Protein AF-A0A2U8W5A8-F1 (afdb_monomer_lite)

Radius of gyration: 17.12 Å; chains: 1; bounding box: 34×27×52 Å

pLDDT: mean 89.31, std 14.43, range [42.31, 98.38]

InterPro domains:
  IPR045471 Protein of unknown function DUF6494 [PF20104] (1-62)

Organism: NCBI:txid2202825

Secondary structure (DSSP, 8-state):
--HHHHHHHHHHHHHHHHHHHHHHHHHHHHTT--GGGEEEEEEEEEETTTTEEEEEEEEEE---S-----

Structure (mmCIF, N/CA/C/O backbone):
data_AF-A0A2U8W5A8-F1
#
_entry.id   AF-A0A2U8W5A8-F1
#
loop_
_atom_site.group_PDB
_atom_site.id
_atom_site.type_symbol
_atom_site.label_atom_id
_atom_site.label_alt_id
_atom_site.label_comp_id
_atom_site.label_asym_id
_atom_site.label_entity_id
_atom_site.label_seq_id
_atom_site.pdbx_PDB_ins_code
_atom_site.Cartn_x
_atom_site.Cartn_y
_atom_site.Cartn_z
_atom_site.occupancy
_atom_site.B_iso_or_equiv
_atom_site.auth_seq_id
_atom_site.auth_comp_id
_atom_site.auth_asym_id
_atom_site.auth_atom_id
_atom_site.pdbx_PDB_model_num
ATOM 1 N N . MET A 1 1 ? 18.304 -9.509 -19.763 1.00 72.62 1 MET A N 1
ATOM 2 C CA . MET A 1 1 ? 17.622 -8.515 -18.912 1.00 72.62 1 MET A CA 1
ATOM 3 C C . MET A 1 1 ? 18.713 -7.767 -18.179 1.00 72.62 1 MET A C 1
ATOM 5 O O . MET A 1 1 ? 19.625 -8.423 -17.703 1.00 72.62 1 MET A O 1
ATOM 9 N N . ASP A 1 2 ? 18.691 -6.439 -18.176 1.00 92.25 2 ASP A N 1
ATOM 10 C CA . ASP A 1 2 ? 19.614 -5.672 -17.335 1.00 92.25 2 ASP A CA 1
ATOM 11 C C . ASP A 1 2 ? 19.066 -5.726 -15.904 1.00 92.25 2 ASP A C 1
ATOM 13 O O . ASP A 1 2 ? 18.083 -5.052 -15.580 1.00 92.25 2 ASP A O 1
ATOM 17 N N . GLU A 1 3 ? 19.616 -6.638 -15.102 1.00 93.75 3 GLU A N 1
ATOM 18 C CA . GLU A 1 3 ? 19.169 -6.892 -13.730 1.00 93.75 3 GLU A CA 1
ATOM 19 C C . GLU A 1 3 ? 19.324 -5.651 -12.850 1.00 93.75 3 GLU A C 1
ATOM 21 O O . GLU A 1 3 ? 18.445 -5.368 -12.036 1.00 93.75 3 GLU A O 1
ATOM 26 N N . ASP A 1 4 ? 20.376 -4.858 -13.056 1.00 94.88 4 ASP A N 1
ATOM 27 C CA . ASP A 1 4 ? 20.613 -3.634 -12.295 1.00 94.88 4 ASP A CA 1
ATOM 28 C C . ASP A 1 4 ? 19.550 -2.585 -12.604 1.00 94.88 4 ASP A C 1
ATOM 30 O O . ASP A 1 4 ? 18.930 -2.030 -11.688 1.00 94.88 4 ASP A O 1
ATOM 34 N N . ARG A 1 5 ? 19.266 -2.362 -13.892 1.00 96.38 5 ARG A N 1
ATOM 35 C CA . ARG A 1 5 ? 18.191 -1.459 -14.311 1.00 96.38 5 ARG A CA 1
ATOM 36 C C . ARG A 1 5 ? 16.833 -1.932 -13.800 1.00 96.38 5 ARG A C 1
ATOM 38 O O . ARG A 1 5 ? 16.069 -1.119 -13.282 1.00 96.38 5 ARG A O 1
ATOM 45 N N . PHE A 1 6 ? 16.532 -3.226 -13.905 1.00 96.69 6 PHE A N 1
ATOM 46 C CA . PHE A 1 6 ? 15.284 -3.780 -13.382 1.00 96.69 6 PHE A CA 1
ATOM 47 C C . PHE A 1 6 ? 15.153 -3.571 -11.871 1.00 96.69 6 PHE A C 1
ATOM 49 O O . PHE A 1 6 ? 14.128 -3.080 -11.406 1.00 96.69 6 PHE A O 1
ATOM 56 N N . ASN A 1 7 ? 16.200 -3.882 -11.107 1.00 96.81 7 ASN A N 1
ATOM 57 C CA . ASN A 1 7 ? 16.207 -3.731 -9.657 1.00 96.81 7 ASN A CA 1
ATOM 58 C C . ASN A 1 7 ? 16.044 -2.267 -9.232 1.00 96.81 7 ASN A C 1
ATOM 60 O O . ASN A 1 7 ? 15.385 -1.984 -8.230 1.00 96.81 7 ASN A O 1
ATOM 64 N N . ILE A 1 8 ? 16.622 -1.323 -9.980 1.00 97.56 8 ILE A N 1
ATOM 65 C CA . ILE A 1 8 ? 16.424 0.111 -9.746 1.00 97.56 8 ILE A CA 1
ATOM 66 C C . ILE A 1 8 ? 14.954 0.494 -9.943 1.00 97.56 8 ILE A C 1
ATOM 68 O O . ILE A 1 8 ? 14.377 1.117 -9.051 1.00 97.56 8 ILE A O 1
ATOM 72 N N . GLU A 1 9 ? 14.342 0.118 -11.066 1.00 98.06 9 GLU A N 1
ATOM 73 C CA . GLU A 1 9 ? 12.941 0.455 -11.348 1.00 98.06 9 GLU A CA 1
ATOM 74 C C . GLU A 1 9 ? 11.973 -0.229 -10.372 1.00 98.06 9 GLU A C 1
ATOM 76 O O . GLU A 1 9 ? 11.068 0.421 -9.846 1.00 98.06 9 GLU A O 1
ATOM 81 N N . LEU A 1 10 ? 12.220 -1.494 -10.018 1.00 97.31 10 LEU A N 1
ATOM 82 C CA . LEU A 1 10 ? 11.430 -2.208 -9.014 1.00 97.31 10 LEU A CA 1
ATOM 83 C C . LEU A 1 10 ? 11.497 -1.509 -7.649 1.00 97.31 10 LEU A C 1
ATOM 85 O O . LEU A 1 10 ? 10.469 -1.297 -7.006 1.00 97.31 10 LEU A O 1
ATOM 89 N N . ARG A 1 11 ? 12.692 -1.091 -7.208 1.00 98.25 11 ARG A N 1
ATOM 90 C CA . ARG A 1 11 ? 12.848 -0.344 -5.949 1.00 98.25 11 ARG A CA 1
ATOM 91 C C . ARG A 1 11 ? 12.132 1.003 -5.978 1.00 98.25 11 ARG A C 1
ATOM 93 O O . ARG A 1 11 ? 11.559 1.385 -4.960 1.00 98.25 11 ARG A O 1
ATOM 100 N N . LYS A 1 12 ? 12.160 1.727 -7.103 1.00 98.31 12 LYS A N 1
ATOM 101 C CA . LYS A 1 12 ? 11.428 2.997 -7.250 1.00 98.31 12 LYS A CA 1
ATOM 102 C C . LYS A 1 12 ? 9.928 2.783 -7.074 1.00 98.31 12 LYS A C 1
ATOM 104 O O . LYS A 1 12 ? 9.330 3.458 -6.240 1.00 98.31 12 LYS A O 1
ATOM 109 N N . PHE A 1 13 ? 9.364 1.801 -7.776 1.00 97.94 13 PHE A N 1
ATOM 110 C CA . PHE A 1 13 ? 7.947 1.457 -7.674 1.00 97.94 13 PHE A CA 1
ATOM 111 C C . PHE A 1 13 ? 7.549 1.089 -6.238 1.00 97.94 13 PHE A C 1
ATOM 113 O O . PHE A 1 13 ? 6.635 1.683 -5.669 1.00 97.94 13 PHE A O 1
ATOM 120 N N . LEU A 1 14 ? 8.279 0.164 -5.605 1.00 97.88 14 LEU A N 1
ATOM 121 C CA . LEU A 1 14 ? 7.977 -0.267 -4.236 1.00 97.88 14 LEU A CA 1
ATOM 122 C C . LEU A 1 14 ? 8.108 0.873 -3.219 1.00 97.88 14 LEU A C 1
ATOM 124 O O . LEU A 1 14 ? 7.329 0.943 -2.268 1.00 97.88 14 LEU A O 1
ATOM 128 N N . LYS A 1 15 ? 9.062 1.790 -3.421 1.00 98.38 15 LYS A N 1
ATOM 129 C CA . LYS A 1 15 ? 9.212 2.981 -2.580 1.00 98.38 15 LYS A CA 1
ATOM 130 C C . LYS A 1 15 ? 8.013 3.916 -2.714 1.00 98.38 15 LYS A C 1
ATOM 132 O O . LYS A 1 15 ? 7.530 4.414 -1.700 1.00 98.38 15 LYS A O 1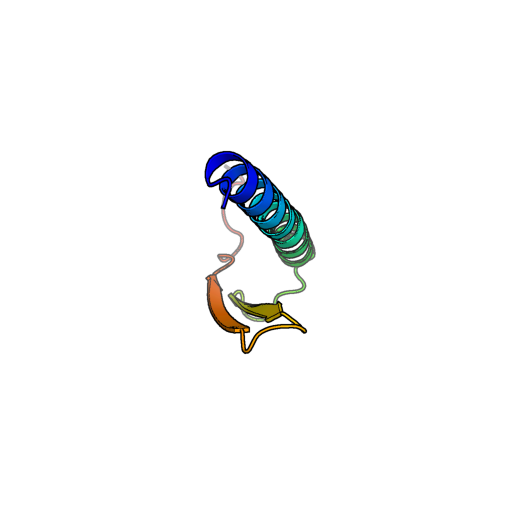
ATOM 137 N N . GLU A 1 16 ? 7.543 4.160 -3.932 1.00 98.31 16 GLU A N 1
ATOM 138 C CA . GLU A 1 16 ? 6.365 4.993 -4.174 1.00 98.31 16 GLU A CA 1
ATOM 139 C C . GLU A 1 16 ? 5.118 4.396 -3.515 1.00 98.31 16 GLU A C 1
ATOM 141 O O . GLU A 1 16 ? 4.463 5.076 -2.723 1.00 98.31 16 GLU A O 1
ATOM 146 N N . VAL A 1 17 ? 4.852 3.105 -3.748 1.00 97.25 17 VAL A N 1
ATOM 147 C CA . VAL A 1 17 ? 3.738 2.372 -3.126 1.00 97.25 17 VAL A CA 1
ATOM 148 C C . VAL A 1 17 ? 3.818 2.442 -1.601 1.00 97.25 17 VAL A C 1
ATOM 150 O O . VAL A 1 17 ? 2.832 2.783 -0.948 1.00 97.25 17 VAL A O 1
ATOM 153 N N . GLY A 1 18 ? 4.987 2.158 -1.020 1.00 97.12 18 GLY A N 1
ATOM 154 C CA . GLY A 1 18 ? 5.172 2.154 0.431 1.00 97.12 18 GLY A CA 1
ATOM 155 C C . GLY A 1 18 ? 4.950 3.528 1.064 1.00 97.12 18 GLY A C 1
ATOM 156 O O . GLY A 1 18 ? 4.177 3.653 2.012 1.00 97.12 18 GLY A O 1
ATOM 157 N N . VAL A 1 19 ? 5.580 4.575 0.520 1.00 98.25 19 VAL A N 1
ATOM 158 C CA . VAL A 1 19 ? 5.511 5.933 1.086 1.00 98.25 19 VAL A CA 1
ATOM 159 C C . VAL A 1 19 ? 4.112 6.536 0.953 1.00 98.25 19 VAL A C 1
ATOM 161 O O . VAL A 1 19 ? 3.630 7.173 1.888 1.00 98.25 19 VAL A O 1
ATOM 164 N N . THR A 1 20 ? 3.449 6.352 -0.190 1.00 97.62 20 THR A N 1
ATOM 165 C CA . THR A 1 20 ? 2.090 6.877 -0.406 1.00 97.62 20 THR A CA 1
ATOM 166 C C . THR A 1 20 ? 1.069 6.164 0.477 1.00 97.62 20 THR A C 1
ATOM 168 O O . THR A 1 20 ? 0.290 6.828 1.160 1.00 97.62 20 THR A O 1
ATOM 171 N N . SER A 1 21 ? 1.137 4.831 0.558 1.00 96.88 21 SER A N 1
ATOM 172 C CA . SER A 1 21 ? 0.251 4.036 1.417 1.00 96.88 21 SER A CA 1
ATOM 173 C C . SER A 1 21 ? 0.417 4.395 2.892 1.00 96.88 21 SER A C 1
ATOM 175 O O . SER A 1 21 ? -0.574 4.546 3.602 1.00 96.88 21 SER A O 1
ATOM 177 N N . GLN A 1 22 ? 1.659 4.582 3.356 1.00 96.88 22 GLN A N 1
ATOM 178 C CA . GLN A 1 22 ? 1.929 4.980 4.738 1.00 96.88 22 GLN A CA 1
ATOM 179 C C . GLN A 1 22 ? 1.275 6.323 5.081 1.00 96.88 22 GLN A C 1
ATOM 181 O O . GLN A 1 22 ? 0.625 6.431 6.118 1.00 96.88 22 GLN A O 1
ATOM 186 N N . ARG A 1 23 ? 1.400 7.332 4.209 1.00 97.31 23 ARG A N 1
ATOM 187 C CA . ARG A 1 23 ? 0.801 8.659 4.437 1.00 97.31 23 ARG A CA 1
ATOM 188 C C . ARG A 1 23 ? -0.717 8.585 4.587 1.00 97.31 23 ARG A C 1
ATOM 190 O O . ARG A 1 23 ? -1.262 9.211 5.491 1.00 97.31 23 ARG A O 1
ATOM 197 N N . GLU A 1 24 ? -1.3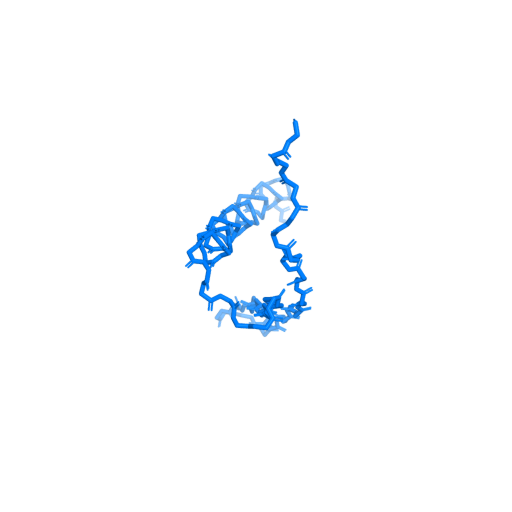89 7.799 3.748 1.00 95.19 24 GLU A N 1
ATOM 198 C CA . GLU A 1 24 ? -2.841 7.618 3.850 1.00 95.19 24 GLU A CA 1
ATOM 199 C C . GLU A 1 24 ? -3.245 6.875 5.126 1.00 95.19 24 GLU A C 1
ATOM 201 O O . GLU A 1 24 ? -4.194 7.284 5.795 1.00 95.19 24 GLU A O 1
ATOM 206 N N . ILE A 1 25 ? -2.500 5.832 5.507 1.00 94.31 25 ILE A N 1
ATOM 207 C CA . ILE A 1 25 ? -2.722 5.089 6.757 1.00 94.31 25 ILE A CA 1
ATOM 208 C C . ILE A 1 25 ? -2.572 6.015 7.974 1.00 94.31 25 ILE A C 1
ATOM 210 O O . ILE A 1 25 ? -3.436 6.032 8.850 1.00 94.31 25 ILE A O 1
ATOM 214 N N . GLU A 1 26 ? -1.510 6.820 8.024 1.00 94.00 26 GLU A N 1
ATOM 215 C CA . GLU A 1 26 ? -1.277 7.783 9.106 1.00 94.00 26 GLU A CA 1
ATOM 216 C C . GLU A 1 26 ? -2.358 8.866 9.161 1.00 94.00 26 GLU A C 1
ATOM 218 O O . GLU A 1 26 ? -2.775 9.266 10.252 1.00 94.00 26 GLU A O 1
ATOM 223 N N . ARG A 1 27 ? -2.830 9.335 8.000 1.00 93.81 27 ARG A N 1
ATOM 224 C CA . ARG A 1 27 ? -3.905 10.325 7.908 1.00 93.81 27 ARG A CA 1
ATOM 225 C C . ARG A 1 27 ? -5.194 9.789 8.531 1.00 93.81 27 ARG A C 1
ATOM 227 O O . ARG A 1 27 ? -5.729 10.422 9.439 1.00 93.81 27 ARG A O 1
ATOM 234 N N . VAL A 1 28 ? -5.658 8.607 8.112 1.00 91.50 28 VAL A N 1
ATOM 235 C CA . VAL A 1 28 ? -6.909 8.028 8.641 1.00 91.50 28 VAL A CA 1
ATOM 236 C C . VAL A 1 28 ? -6.800 7.637 10.115 1.00 91.50 28 VAL A C 1
ATOM 238 O O . VAL A 1 28 ? -7.781 7.759 10.849 1.00 91.50 28 VAL A O 1
ATOM 241 N N . ALA A 1 29 ? -5.614 7.208 10.565 1.00 89.62 29 ALA A N 1
ATOM 242 C CA . ALA A 1 29 ? -5.355 6.928 11.973 1.00 89.62 29 ALA A CA 1
ATOM 243 C C . ALA A 1 29 ? -5.438 8.209 12.823 1.00 89.62 29 ALA A C 1
ATOM 245 O O . ALA A 1 29 ? -6.082 8.211 13.870 1.00 89.62 29 ALA A O 1
ATOM 246 N N . ARG A 1 30 ? -4.847 9.316 12.352 1.00 89.62 30 ARG A N 1
ATOM 247 C CA . ARG A 1 30 ? -4.848 10.612 13.052 1.00 89.62 30 ARG A CA 1
ATOM 248 C C . ARG A 1 30 ? -6.221 11.279 13.089 1.00 89.62 30 ARG A C 1
ATOM 250 O O . ARG A 1 30 ? -6.557 11.914 14.080 1.00 89.62 30 ARG A O 1
ATOM 257 N N . GLU A 1 31 ? -7.007 11.143 12.026 1.00 90.75 31 GLU A N 1
ATOM 258 C CA . GLU A 1 31 ? -8.367 11.695 11.949 1.00 90.75 31 GLU A CA 1
ATOM 259 C C . GLU A 1 31 ? -9.376 10.938 12.836 1.00 90.75 31 GLU A C 1
ATOM 261 O O . GLU A 1 31 ? -10.530 11.349 12.940 1.00 90.75 31 GLU A O 1
ATOM 266 N N . GLY A 1 32 ? -8.973 9.834 13.481 1.00 83.31 32 GLY A N 1
ATOM 267 C CA . GLY A 1 32 ? -9.844 9.064 14.374 1.00 83.31 32 GLY A CA 1
ATOM 268 C C . GLY A 1 32 ? -10.998 8.363 13.651 1.00 83.31 32 GLY A C 1
ATOM 269 O O . GLY A 1 32 ? -11.987 7.984 14.275 1.00 83.31 32 GLY A O 1
ATOM 270 N N . LEU A 1 33 ? -10.889 8.173 12.332 1.00 79.75 33 LEU A N 1
ATOM 271 C CA . LEU A 1 33 ? -11.939 7.564 11.505 1.00 79.75 33 LEU A CA 1
ATOM 272 C C . LEU A 1 33 ? -12.068 6.047 11.711 1.00 79.75 33 LEU A C 1
ATOM 274 O O . LEU A 1 33 ? -13.029 5.424 11.250 1.00 79.75 33 LEU A O 1
ATOM 278 N N . VAL A 1 34 ? -11.095 5.434 12.383 1.00 85.31 34 VAL A N 1
ATOM 279 C CA . VAL A 1 34 ? -11.006 3.985 12.548 1.00 85.31 34 VAL A CA 1
ATOM 280 C C . VAL A 1 34 ? -11.868 3.529 13.721 1.00 85.31 34 VAL A C 1
ATOM 282 O O . VAL A 1 34 ? -11.531 3.698 14.891 1.00 85.31 34 VAL A O 1
ATOM 285 N N . LYS A 1 35 ? -13.003 2.909 13.394 1.00 80.25 35 LYS A N 1
ATOM 286 C CA . LYS A 1 35 ? -13.931 2.350 14.381 1.00 80.25 35 LYS A CA 1
ATOM 287 C C . LYS A 1 35 ? -13.356 1.080 15.009 1.00 80.25 35 LYS A C 1
ATOM 289 O O . LYS A 1 35 ? -12.841 0.217 14.306 1.00 80.25 35 LYS A O 1
ATOM 294 N N . GLY A 1 36 ? -13.500 0.943 16.327 1.00 83.19 36 GLY A N 1
ATOM 295 C CA . GLY A 1 36 ? -13.090 -0.264 17.056 1.00 83.19 36 GLY A CA 1
ATOM 296 C C . GLY A 1 36 ? -11.578 -0.421 17.241 1.00 83.19 36 GLY A C 1
ATOM 297 O O . GLY A 1 36 ? -11.121 -1.530 17.497 1.00 83.19 36 GLY A O 1
ATOM 298 N N . GLY A 1 37 ? -10.796 0.654 17.067 1.00 86.44 37 GLY A N 1
ATOM 299 C CA . GLY A 1 37 ? -9.358 0.673 17.375 1.00 86.44 37 GLY A CA 1
ATOM 300 C C . GLY A 1 37 ? -8.484 -0.213 16.482 1.00 86.44 37 GLY A C 1
ATOM 301 O O . GLY A 1 37 ? -7.283 -0.315 16.716 1.00 86.44 37 GLY A O 1
ATOM 302 N N . THR A 1 38 ? -9.059 -0.846 15.455 1.00 91.75 38 THR A N 1
ATOM 303 C CA . THR A 1 38 ? -8.358 -1.770 14.557 1.00 91.75 38 THR A CA 1
ATOM 304 C C . THR A 1 38 ? -8.559 -1.345 13.110 1.00 91.75 38 THR A C 1
ATOM 306 O O . THR A 1 38 ? -9.683 -1.308 12.608 1.00 91.75 38 THR A O 1
ATOM 309 N N . LEU A 1 39 ? -7.461 -1.050 12.419 1.00 93.94 39 LEU A N 1
ATOM 310 C CA . LEU A 1 39 ? -7.451 -0.707 11.005 1.00 93.94 39 LEU A CA 1
ATOM 311 C C . LEU A 1 39 ? -7.211 -1.963 10.167 1.00 93.94 39 LEU A C 1
ATOM 313 O O . LEU A 1 39 ? -6.147 -2.576 10.236 1.00 93.94 39 LEU A O 1
ATOM 317 N N . LYS A 1 40 ? -8.199 -2.335 9.352 1.00 94.50 40 LYS A N 1
ATOM 318 C CA . LYS A 1 40 ? -8.100 -3.462 8.418 1.00 94.50 40 LYS A CA 1
ATOM 319 C C . LYS A 1 40 ? -7.624 -2.966 7.058 1.00 94.50 40 LYS A C 1
ATOM 321 O O . LYS A 1 40 ? -8.276 -2.121 6.448 1.00 94.50 40 LYS A O 1
ATOM 326 N N . LEU A 1 41 ? -6.501 -3.494 6.588 1.00 95.56 41 LEU A N 1
ATOM 327 C CA . LEU A 1 41 ? -5.837 -3.093 5.353 1.00 95.56 41 LEU A CA 1
ATOM 328 C C . LEU A 1 41 ? -5.825 -4.239 4.346 1.00 95.56 41 LEU A C 1
ATOM 330 O O . LEU A 1 41 ? -5.558 -5.391 4.691 1.00 95.56 41 LEU A O 1
ATOM 334 N N . ARG A 1 42 ? -6.048 -3.888 3.079 1.00 97.38 42 ARG A N 1
ATOM 335 C CA . ARG A 1 42 ? -5.878 -4.767 1.924 1.00 97.38 42 ARG A CA 1
ATOM 336 C C . ARG A 1 42 ? -5.142 -4.004 0.830 1.00 97.38 42 ARG A C 1
ATOM 338 O O . ARG A 1 42 ? -5.575 -2.924 0.444 1.00 97.38 42 ARG A O 1
ATOM 345 N N . MET A 1 43 ? -4.073 -4.591 0.308 1.00 97.12 43 MET A N 1
ATOM 346 C CA . MET A 1 43 ? -3.353 -4.111 -0.870 1.00 97.12 43 MET A CA 1
ATOM 347 C C . MET A 1 43 ? -3.450 -5.159 -1.976 1.00 97.12 43 MET A C 1
ATOM 349 O O . MET A 1 43 ? -3.321 -6.351 -1.701 1.00 97.12 43 MET A O 1
ATOM 353 N N . THR A 1 44 ? -3.655 -4.719 -3.218 1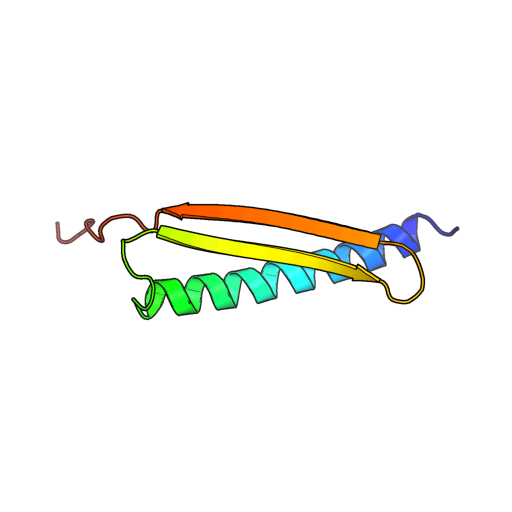.00 97.19 44 THR A N 1
ATOM 354 C CA . THR A 1 44 ? -3.693 -5.601 -4.392 1.00 97.19 44 THR A CA 1
ATOM 355 C C . THR A 1 44 ? -2.654 -5.137 -5.408 1.00 97.19 44 THR A C 1
ATOM 357 O O . THR A 1 44 ? -2.714 -4.002 -5.870 1.00 97.19 44 THR A O 1
ATOM 360 N N . LEU A 1 45 ? -1.722 -6.018 -5.774 1.00 97.31 45 LEU A N 1
ATOM 361 C CA . LEU A 1 45 ? -0.787 -5.829 -6.880 1.00 97.31 45 LEU A CA 1
ATOM 362 C C . LEU A 1 45 ? -1.305 -6.594 -8.099 1.00 97.31 45 LEU A C 1
ATOM 364 O O . LEU A 1 45 ? -1.471 -7.813 -8.040 1.00 97.31 45 LEU A O 1
ATOM 368 N N . THR A 1 46 ? -1.542 -5.874 -9.193 1.00 97.62 46 THR A N 1
ATOM 369 C CA . THR A 1 46 ? -1.950 -6.442 -10.484 1.00 97.62 46 THR A CA 1
ATOM 370 C C . THR A 1 46 ? -1.069 -5.919 -11.609 1.00 97.62 46 THR A C 1
ATOM 372 O O . THR A 1 46 ? -0.386 -4.908 -11.448 1.00 97.62 46 THR A O 1
ATOM 375 N N . ALA A 1 47 ? -1.076 -6.617 -12.741 1.00 97.19 47 ALA A N 1
ATOM 376 C CA . ALA A 1 47 ? -0.504 -6.133 -13.990 1.00 97.19 47 ALA A CA 1
ATOM 377 C C . ALA A 1 47 ? -1.438 -6.493 -15.150 1.00 97.19 47 ALA A C 1
ATOM 379 O O . ALA A 1 47 ? -2.026 -7.569 -15.164 1.00 97.19 47 ALA A O 1
ATOM 380 N N . GLU A 1 48 ? -1.579 -5.597 -16.124 1.00 96.56 48 GLU A N 1
ATOM 381 C CA . GLU A 1 48 ? -2.511 -5.783 -17.248 1.00 96.56 48 GLU A CA 1
ATOM 382 C C . GLU A 1 48 ? -1.988 -6.766 -18.304 1.00 96.56 48 GLU A C 1
ATOM 384 O O . GLU A 1 48 ? -2.756 -7.386 -19.034 1.00 96.56 48 GLU A O 1
ATOM 389 N N . ASN A 1 49 ? -0.668 -6.906 -18.397 1.00 96.19 49 ASN A N 1
ATOM 390 C CA . ASN A 1 49 ? 0.011 -7.640 -19.461 1.00 96.19 49 ASN A CA 1
ATOM 391 C C . ASN A 1 49 ? 0.476 -9.044 -19.053 1.00 96.19 49 ASN A C 1
ATOM 393 O O . ASN A 1 49 ? 1.038 -9.761 -19.879 1.00 96.19 49 ASN A O 1
ATOM 397 N N . VAL A 1 50 ? 0.285 -9.433 -17.792 1.00 96.31 50 VAL A N 1
ATOM 398 C CA . VAL A 1 50 ? 0.670 -10.746 -17.263 1.00 96.31 50 VAL A CA 1
ATOM 399 C C . VAL A 1 50 ? -0.355 -11.203 -16.224 1.00 96.31 50 VAL A C 1
ATOM 401 O O . VAL A 1 50 ? -0.977 -10.357 -15.585 1.00 96.31 50 VAL A O 1
ATOM 404 N N . PRO A 1 51 ? -0.531 -12.517 -15.995 1.00 95.62 51 PRO A N 1
ATOM 405 C CA . PRO A 1 51 ? -1.413 -13.026 -14.947 1.00 95.62 51 PRO A CA 1
ATOM 406 C C . PRO A 1 51 ? -0.790 -12.811 -13.556 1.00 95.62 51 PRO A C 1
ATOM 408 O O . PRO A 1 51 ? -0.365 -13.754 -12.891 1.00 95.62 51 PRO A O 1
ATOM 411 N N . LEU A 1 52 ? -0.706 -11.551 -13.125 1.00 97.12 52 LEU A N 1
ATOM 412 C CA . LEU A 1 52 ? -0.265 -11.153 -11.797 1.00 97.12 52 LEU A CA 1
ATOM 413 C C . LEU A 1 52 ? -1.466 -10.646 -11.009 1.00 97.12 52 LEU A C 1
ATOM 415 O O . LEU A 1 52 ? -2.048 -9.614 -11.334 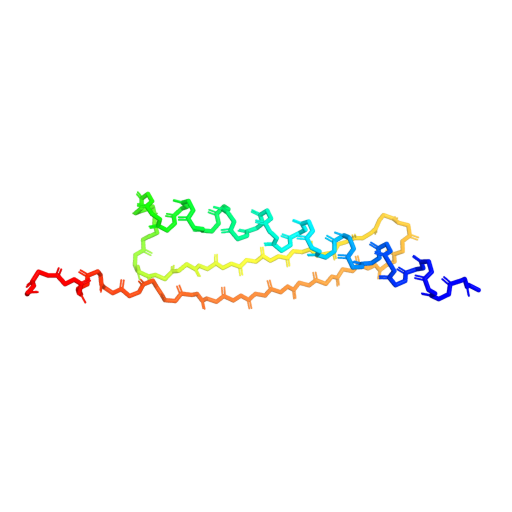1.00 97.12 52 LEU A O 1
ATOM 419 N N . GLN A 1 53 ? -1.789 -11.359 -9.938 1.00 97.19 53 GLN A N 1
ATOM 420 C CA . GLN A 1 53 ? -2.691 -10.897 -8.898 1.00 97.19 53 GLN A CA 1
ATOM 421 C C . GLN A 1 53 ? -2.135 -11.362 -7.558 1.00 97.19 53 GLN A C 1
ATOM 423 O O . GLN A 1 53 ? -2.079 -12.556 -7.272 1.00 97.19 53 GLN A O 1
ATOM 428 N N . HIS A 1 54 ? -1.703 -10.413 -6.738 1.00 97.69 54 HIS A N 1
ATOM 429 C CA . HIS A 1 54 ? -1.208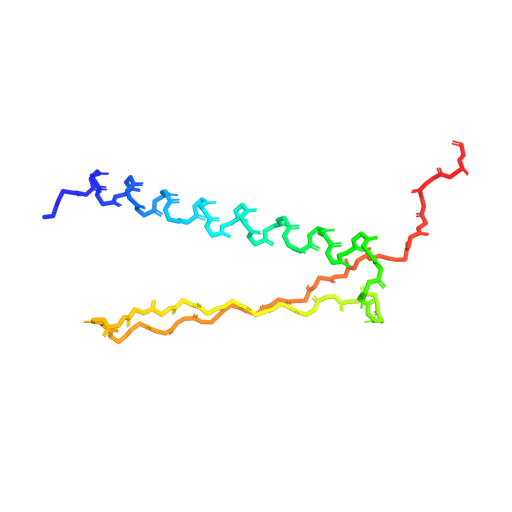 -10.685 -5.398 1.00 97.69 54 HIS A CA 1
ATOM 430 C C . HIS A 1 54 ? -1.917 -9.781 -4.397 1.00 97.69 54 HIS A C 1
ATOM 432 O O . HIS A 1 54 ? -2.023 -8.575 -4.610 1.00 97.69 54 HIS A O 1
ATOM 438 N N . VAL A 1 55 ? -2.409 -10.373 -3.312 1.00 97.88 55 VAL A N 1
ATOM 439 C CA . VAL A 1 55 ? -3.157 -9.668 -2.271 1.00 97.88 55 VAL A CA 1
ATOM 440 C C . VAL A 1 55 ? -2.402 -9.784 -0.957 1.00 97.88 55 VAL A C 1
ATOM 442 O O . VAL A 1 55 ? -1.990 -10.875 -0.565 1.00 97.88 55 VAL A O 1
ATOM 445 N N . VAL A 1 56 ? -2.252 -8.655 -0.270 1.00 96.94 56 VAL A N 1
ATOM 446 C CA . VAL A 1 56 ? -1.712 -8.583 1.089 1.00 96.94 56 VAL A CA 1
ATOM 447 C C . VAL A 1 56 ? -2.794 -8.038 2.007 1.00 96.94 56 VAL A C 1
ATOM 449 O O . VAL A 1 56 ? -3.337 -6.963 1.756 1.00 96.94 56 VAL A O 1
ATOM 452 N N . GLU A 1 57 ? -3.079 -8.762 3.086 1.00 97.88 57 GLU A N 1
ATOM 453 C CA . GLU A 1 57 ? -4.060 -8.374 4.100 1.00 97.88 57 GLU A CA 1
ATOM 454 C C . GLU A 1 57 ? -3.395 -8.290 5.470 1.00 97.88 57 GLU A C 1
ATOM 45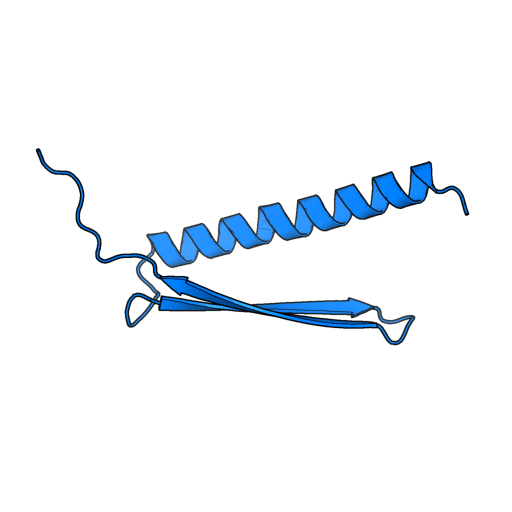6 O O . GLU A 1 57 ? -2.604 -9.162 5.845 1.00 97.88 57 GLU A O 1
ATOM 461 N N . ARG A 1 58 ? -3.697 -7.224 6.215 1.00 95.88 58 ARG A N 1
ATOM 462 C CA . ARG A 1 58 ? -3.195 -7.001 7.575 1.00 95.88 58 ARG A CA 1
ATOM 463 C C . ARG A 1 58 ? -4.228 -6.264 8.412 1.00 95.88 58 ARG A C 1
ATOM 465 O O . ARG A 1 58 ? -4.972 -5.432 7.904 1.00 95.88 58 ARG A O 1
ATOM 472 N N . GLU A 1 59 ? -4.216 -6.531 9.708 1.00 94.81 59 GLU A N 1
ATOM 473 C CA . GLU A 1 59 ? -4.909 -5.718 10.703 1.00 94.81 59 GLU A CA 1
ATOM 474 C C . GLU A 1 59 ? -3.862 -4.999 11.559 1.00 94.81 59 GLU A C 1
ATOM 476 O O . GLU A 1 59 ? -2.853 -5.598 11.937 1.00 94.81 59 GLU A O 1
ATOM 481 N N . ILE A 1 60 ? -4.079 -3.712 11.828 1.00 91.94 60 ILE A N 1
ATOM 482 C CA . ILE A 1 60 ? -3.222 -2.889 12.683 1.00 91.94 60 ILE A CA 1
ATOM 483 C C . ILE A 1 60 ? -4.054 -2.404 13.865 1.00 91.94 60 ILE A C 1
ATOM 485 O O . ILE A 1 60 ? -5.032 -1.679 13.681 1.00 91.94 60 ILE A O 1
ATOM 489 N N . SER A 1 61 ? -3.642 -2.769 15.077 1.00 90.25 61 SER A N 1
ATOM 490 C CA . SER A 1 61 ? -4.178 -2.179 16.304 1.00 90.25 61 SER A CA 1
ATOM 491 C C . SER A 1 61 ? -3.623 -0.767 16.466 1.00 90.25 61 SER A C 1
ATOM 493 O O . SER A 1 61 ? -2.409 -0.582 16.506 1.00 90.25 61 SER A O 1
ATOM 495 N N . LEU A 1 62 ? -4.501 0.227 16.572 1.00 85.12 62 LEU A N 1
ATOM 496 C CA . LEU A 1 62 ? -4.108 1.630 16.736 1.00 85.12 62 LEU A CA 1
ATOM 497 C C . LEU A 1 62 ? -3.795 2.005 18.192 1.00 85.12 62 LEU A C 1
ATOM 499 O O . LEU A 1 62 ? -3.322 3.110 18.441 1.00 85.12 62 LEU A O 1
ATOM 503 N N . GLY A 1 63 ? -4.009 1.073 19.127 1.00 71.56 63 GLY A N 1
ATOM 504 C CA . GLY A 1 63 ? -3.904 1.315 20.562 1.00 71.56 63 GLY A CA 1
ATOM 505 C C . GLY A 1 63 ? -5.027 2.223 21.065 1.00 71.56 63 GLY A C 1
ATOM 506 O O . GLY A 1 63 ? -5.534 3.084 20.346 1.00 71.56 63 GLY A O 1
ATOM 507 N N . ASP A 1 64 ? -5.426 2.039 22.318 1.00 59.47 64 ASP A N 1
ATOM 508 C CA . ASP A 1 64 ? -6.206 3.063 23.001 1.00 59.47 64 ASP A CA 1
ATOM 509 C C . ASP A 1 64 ? -5.252 4.235 23.233 1.00 59.47 64 ASP A C 1
ATOM 511 O O . ASP A 1 64 ? -4.170 4.044 23.789 1.00 59.47 64 ASP A O 1
ATOM 515 N N . GLY A 1 65 ? -5.590 5.434 22.761 1.00 56.44 65 GLY A N 1
ATOM 516 C CA . GLY A 1 65 ? -4.760 6.616 22.975 1.00 56.44 65 GLY A CA 1
ATOM 517 C C . GLY A 1 65 ? -4.572 6.889 24.470 1.00 56.44 65 GLY A C 1
ATOM 518 O O . GLY A 1 65 ? -5.384 7.580 25.076 1.00 56.44 65 GLY A O 1
ATOM 519 N N . GLN A 1 66 ? -3.513 6.351 25.074 1.00 50.59 66 GLN A N 1
ATOM 520 C CA . GLN A 1 66 ? -3.102 6.660 26.438 1.00 50.59 66 GLN A CA 1
ATOM 521 C C . GLN A 1 66 ? -1.575 6.588 26.567 1.00 50.59 66 GLN A C 1
ATOM 523 O O . GLN A 1 66 ? -0.961 5.526 26.550 1.00 50.59 66 GLN A O 1
ATOM 528 N N . GLY A 1 67 ? -0.994 7.783 26.677 1.00 45.81 67 GLY A N 1
ATOM 529 C CA . GLY A 1 67 ? 0.423 8.096 26.853 1.00 45.81 67 GLY A CA 1
ATOM 530 C C . GLY A 1 67 ? 0.719 9.393 26.086 1.00 45.81 67 GLY A C 1
ATOM 531 O O . GLY A 1 67 ? 0.764 9.373 24.866 1.00 45.81 67 GLY A O 1
ATOM 532 N N . SER A 1 68 ? 0.894 10.579 26.674 1.00 42.31 68 SER A N 1
ATOM 533 C CA . SER A 1 68 ? 1.374 10.889 28.022 1.00 42.31 68 SER A CA 1
ATOM 534 C C . SER A 1 68 ? 0.960 12.325 28.387 1.00 42.31 68 SER A C 1
ATOM 536 O O . SER A 1 68 ? 1.391 13.276 27.740 1.00 42.31 68 SER A O 1
ATOM 538 N N . LEU A 1 69 ? 0.134 12.486 29.421 1.00 48.06 69 LEU A N 1
ATOM 539 C CA . LEU A 1 69 ? 0.193 13.651 30.305 1.00 48.06 69 LEU A CA 1
ATOM 540 C C . LEU A 1 69 ? 0.801 13.126 31.604 1.00 48.06 69 LEU A C 1
ATOM 542 O O . LEU A 1 69 ? 0.113 12.519 32.424 1.00 48.06 69 LEU A O 1
ATOM 546 N N . SER A 1 70 ? 2.115 13.251 31.725 1.00 46.66 70 SER A N 1
ATOM 547 C CA . SER A 1 70 ? 2.891 13.075 32.954 1.00 46.66 70 SER A CA 1
ATOM 548 C C . SER A 1 70 ? 4.129 13.943 32.823 1.00 46.66 70 SER A C 1
ATOM 550 O O . SER A 1 70 ? 4.807 13.794 31.782 1.00 46.66 70 SER A O 1
#

Foldseek 3Di:
DPVVVVVVVVVVVVVVVVVVVVVVVVVCLVVVVDPPQKDWDKDWDDDPPDPDTDIDIDIDRSDDPDDDDD

Sequence (70 aa):
MDEDRFNIELRKFLKEVGVTSQREIERVAREGLVKGGTLKLRMTLTAENVPLQHVVEREISLGDGQGSLS